Protein AF-A0A1S9JD94-F1 (afdb_monomer_lite)

pLDDT: mean 93.51, std 5.82, range [61.38, 98.19]

Organism: Shigella boydii (NCBI:txid621)

Structure (mmCIF, N/CA/C/O backbone):
data_AF-A0A1S9JD94-F1
#
_entry.id   AF-A0A1S9JD94-F1
#
loop_
_atom_site.group_PDB
_atom_site.id
_atom_site.type_symbol
_atom_site.label_atom_id
_atom_site.label_alt_id
_atom_site.label_comp_id
_atom_site.label_asym_id
_atom_site.label_entity_id
_atom_site.label_seq_id
_atom_site.pdbx_PDB_ins_code
_atom_site.Cartn_x
_atom_site.Cartn_y
_atom_site.Cartn_z
_atom_site.occupancy
_atom_site.B_iso_or_equiv
_atom_site.auth_seq_id
_atom_site.auth_comp_id
_atom_site.auth_asym_id
_atom_site.auth_atom_id
_atom_site.pdbx_PDB_model_num
ATOM 1 N N . MET A 1 1 ? 11.505 8.507 6.827 1.00 61.38 1 MET A N 1
ATOM 2 C CA . MET A 1 1 ? 10.741 8.478 5.556 1.00 61.38 1 MET A CA 1
ATOM 3 C C . MET A 1 1 ? 11.631 8.536 4.312 1.00 61.38 1 MET A C 1
ATOM 5 O O . MET A 1 1 ? 11.236 7.952 3.312 1.00 61.38 1 MET A O 1
ATOM 9 N N . LEU A 1 2 ? 12.806 9.185 4.334 1.00 71.38 2 LEU A N 1
ATOM 10 C CA . LEU A 1 2 ? 13.772 9.136 3.216 1.00 71.38 2 LEU A CA 1
ATOM 11 C C . LEU A 1 2 ? 14.653 7.868 3.214 1.00 71.38 2 LEU A C 1
ATOM 13 O O . LEU A 1 2 ? 15.235 7.521 2.195 1.00 71.38 2 LEU A O 1
ATOM 17 N N . ASP A 1 3 ? 14.707 7.162 4.340 1.00 84.00 3 ASP 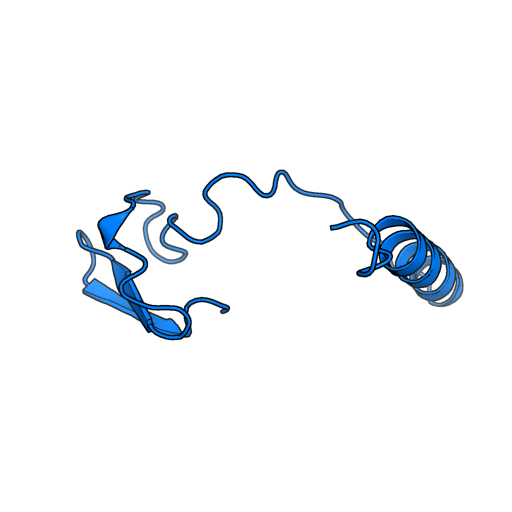A N 1
ATOM 18 C CA . ASP A 1 3 ? 15.476 5.937 4.590 1.00 84.00 3 ASP A CA 1
ATOM 19 C C . ASP A 1 3 ? 14.971 4.706 3.819 1.00 84.00 3 ASP A C 1
ATOM 21 O O . ASP A 1 3 ? 15.730 3.775 3.583 1.00 84.00 3 ASP A O 1
ATOM 25 N N . GLN A 1 4 ? 13.702 4.702 3.404 1.00 86.44 4 GLN A N 1
ATOM 26 C CA . GLN A 1 4 ? 13.058 3.530 2.798 1.00 86.44 4 GLN A CA 1
ATOM 27 C C . GLN A 1 4 ? 13.282 3.409 1.280 1.00 86.44 4 GLN A C 1
ATOM 29 O O . GLN A 1 4 ? 13.046 2.352 0.706 1.00 86.44 4 GLN A O 1
ATOM 34 N N . GLY A 1 5 ? 13.710 4.478 0.595 1.00 92.00 5 GLY A N 1
ATOM 35 C CA . GLY A 1 5 ? 14.083 4.401 -0.825 1.00 92.00 5 GLY A CA 1
ATOM 36 C C . GLY A 1 5 ? 12.960 4.007 -1.803 1.00 92.00 5 GLY A C 1
ATOM 37 O O . GLY A 1 5 ? 13.242 3.416 -2.844 1.00 92.00 5 GLY A O 1
ATOM 38 N N . TRP A 1 6 ? 11.692 4.344 -1.528 1.00 91.38 6 TRP A N 1
ATOM 39 C CA . TRP A 1 6 ? 10.530 3.931 -2.344 1.00 91.38 6 TRP A CA 1
ATOM 40 C C . TRP A 1 6 ? 10.639 4.252 -3.844 1.00 91.38 6 TRP A C 1
ATOM 42 O O . TRP A 1 6 ? 10.152 3.486 -4.677 1.00 91.38 6 TRP A O 1
ATOM 52 N N . TYR A 1 7 ? 11.302 5.357 -4.201 1.00 92.56 7 TYR A N 1
ATOM 53 C CA . TYR A 1 7 ? 11.561 5.706 -5.600 1.00 92.56 7 TYR A CA 1
ATOM 54 C C . TYR A 1 7 ? 12.501 4.704 -6.287 1.00 92.56 7 TYR A C 1
ATOM 56 O O . TYR A 1 7 ? 12.217 4.253 -7.396 1.00 92.56 7 TYR A O 1
ATOM 64 N N . GLU A 1 8 ? 13.599 4.321 -5.626 1.00 95.56 8 GLU A N 1
ATOM 65 C CA . GLU A 1 8 ? 14.532 3.307 -6.134 1.00 95.56 8 GLU A CA 1
ATOM 66 C C . GLU A 1 8 ? 13.823 1.964 -6.304 1.00 95.56 8 GLU A C 1
ATOM 68 O O . GLU A 1 8 ? 13.925 1.341 -7.359 1.00 95.56 8 GLU A O 1
ATOM 73 N N . MET A 1 9 ? 13.042 1.553 -5.301 1.00 95.00 9 MET A N 1
ATOM 74 C CA . MET A 1 9 ? 12.301 0.295 -5.346 1.00 95.00 9 MET A CA 1
ATOM 75 C C . MET A 1 9 ? 11.371 0.236 -6.563 1.00 95.00 9 MET A C 1
ATOM 77 O O . MET A 1 9 ? 11.384 -0.743 -7.311 1.00 95.00 9 MET A O 1
ATOM 81 N N . ARG A 1 10 ? 10.605 1.308 -6.804 1.00 95.19 10 ARG A N 1
ATOM 82 C CA . ARG A 1 10 ? 9.733 1.411 -7.977 1.00 95.19 10 ARG A CA 1
ATOM 83 C C . ARG A 1 10 ? 10.525 1.338 -9.285 1.00 95.19 10 ARG A C 1
ATOM 85 O O . ARG A 1 10 ? 10.143 0.572 -10.166 1.00 95.19 10 ARG A O 1
ATOM 92 N N . ARG A 1 11 ? 11.636 2.073 -9.396 1.00 96.25 11 ARG A N 1
ATOM 93 C CA . ARG A 1 11 ? 12.475 2.085 -10.606 1.00 96.25 11 ARG A CA 1
ATOM 94 C C . ARG A 1 11 ? 13.017 0.694 -10.940 1.00 96.25 11 ARG A C 1
ATOM 96 O O . ARG A 1 11 ? 12.990 0.278 -12.095 1.00 96.25 11 ARG A O 1
ATOM 103 N N . GLN A 1 12 ? 13.484 -0.038 -9.928 1.00 97.75 12 GLN A N 1
ATOM 104 C CA . GLN A 1 12 ? 14.006 -1.395 -10.103 1.00 97.75 12 GLN A CA 1
ATOM 105 C C . GLN A 1 12 ? 12.914 -2.381 -10.537 1.00 97.75 12 GLN A C 1
ATOM 107 O O . GLN A 1 12 ? 13.177 -3.250 -11.371 1.00 97.75 12 GLN A O 1
ATOM 112 N N . LEU A 1 13 ? 11.690 -2.243 -10.011 1.00 97.44 13 LEU A N 1
ATOM 113 C CA . LEU A 1 13 ? 10.543 -3.041 -10.453 1.00 97.44 13 LEU A CA 1
ATOM 114 C C . LEU A 1 13 ? 10.188 -2.745 -11.913 1.00 97.44 13 LEU A C 1
ATOM 116 O O . LEU A 1 13 ? 10.045 -3.683 -12.693 1.00 97.44 13 LEU A O 1
ATOM 120 N N . GLU A 1 14 ? 10.091 -1.470 -12.295 1.00 97.44 14 GLU A N 1
ATOM 121 C CA . GLU A 1 14 ? 9.789 -1.057 -13.673 1.00 97.44 14 GLU A CA 1
ATOM 122 C C . GLU A 1 14 ? 10.829 -1.609 -14.659 1.00 97.44 14 GLU A C 1
ATOM 124 O O . GLU A 1 14 ? 10.461 -2.242 -15.649 1.00 97.44 14 GLU A O 1
ATOM 129 N N . TYR A 1 15 ? 12.120 -1.468 -14.343 1.00 97.44 15 TYR A N 1
ATOM 130 C CA . TYR A 1 15 ? 13.215 -2.012 -15.148 1.00 97.44 15 TYR A CA 1
ATOM 131 C C . TYR A 1 15 ? 13.104 -3.535 -15.342 1.00 97.44 15 TYR A C 1
ATOM 133 O O . TYR A 1 15 ? 13.124 -4.028 -16.473 1.00 97.44 15 TYR A O 1
ATOM 141 N N . LYS A 1 16 ? 12.967 -4.299 -14.250 1.00 98.12 16 LYS A N 1
ATOM 142 C CA . LYS A 1 16 ? 12.949 -5.770 -14.317 1.00 98.12 16 LYS A CA 1
ATOM 143 C C . LYS A 1 16 ? 11.679 -6.317 -14.962 1.00 98.12 16 LYS A C 1
ATOM 145 O O . LYS A 1 16 ? 11.754 -7.323 -15.667 1.00 98.12 16 LYS A O 1
ATOM 150 N N . GLN A 1 17 ? 10.536 -5.673 -14.732 1.00 98.19 17 GLN A N 1
ATOM 151 C CA . GLN A 1 17 ? 9.282 -6.055 -15.375 1.00 98.19 17 GLN A CA 1
ATOM 152 C C . GLN A 1 17 ? 9.353 -5.799 -16.878 1.00 98.19 17 GLN A C 1
ATOM 154 O O . GLN A 1 17 ? 9.049 -6.718 -17.633 1.00 98.19 17 GLN A O 1
ATOM 159 N N . LEU A 1 18 ? 9.859 -4.639 -17.316 1.00 96.94 18 LEU A N 1
ATOM 160 C CA . LEU A 1 18 ? 10.047 -4.344 -18.739 1.00 96.94 18 LEU A CA 1
ATOM 161 C C . LEU A 1 18 ? 10.943 -5.387 -19.423 1.00 96.94 18 LEU A C 1
ATOM 163 O O . LEU A 1 18 ? 10.602 -5.883 -20.493 1.00 96.94 18 LEU A O 1
ATOM 167 N N . TRP A 1 19 ? 12.045 -5.787 -18.779 1.00 97.19 19 TRP A N 1
ATOM 168 C CA . TRP A 1 19 ? 12.933 -6.827 -19.312 1.00 97.19 19 TRP A CA 1
ATOM 169 C C . TRP A 1 19 ? 12.229 -8.188 -19.478 1.00 97.19 19 TRP A C 1
ATOM 171 O O . TRP A 1 19 ? 12.506 -8.925 -20.421 1.00 97.19 19 TRP A O 1
ATOM 181 N N . ARG A 1 20 ? 11.280 -8.524 -18.599 1.00 97.75 20 ARG A N 1
ATOM 182 C CA . ARG A 1 20 ? 10.516 -9.782 -18.665 1.00 97.75 20 ARG A CA 1
ATOM 183 C C . ARG A 1 20 ? 9.221 -9.688 -19.484 1.00 97.75 20 ARG A C 1
ATOM 185 O O . ARG A 1 20 ? 8.470 -10.657 -19.509 1.00 97.75 20 ARG A O 1
ATOM 192 N N . GLY A 1 21 ? 8.944 -8.549 -20.126 1.00 97.25 21 GLY A N 1
ATOM 193 C CA . GLY A 1 21 ? 7.693 -8.307 -20.858 1.00 97.25 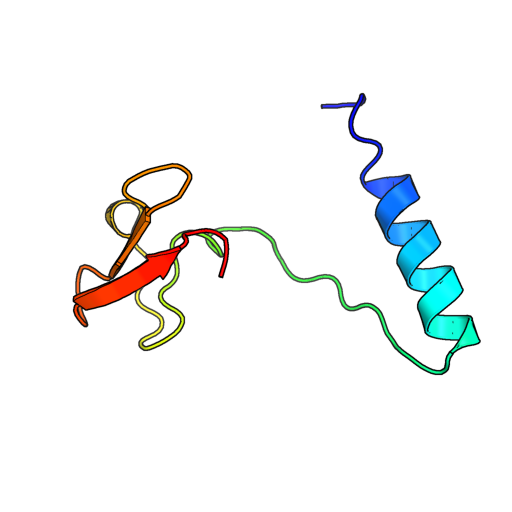21 GLY A CA 1
ATOM 194 C C . GLY A 1 21 ? 6.470 -8.053 -19.963 1.00 97.25 21 GLY A C 1
ATOM 195 O O . GLY A 1 21 ? 5.337 -8.186 -20.416 1.00 97.25 21 GLY A O 1
ATOM 196 N N . GLY A 1 22 ? 6.684 -7.722 -18.687 1.00 97.06 22 GLY A N 1
ATOM 197 C CA . GLY A 1 22 ? 5.650 -7.343 -17.726 1.00 97.06 22 GLY A CA 1
ATOM 198 C C . GLY A 1 22 ? 5.477 -5.827 -17.588 1.00 97.06 22 GLY A C 1
ATOM 199 O O . GLY A 1 22 ? 6.218 -5.033 -18.162 1.00 97.06 22 GLY A O 1
ATOM 200 N N . GLN A 1 23 ? 4.512 -5.427 -16.756 1.00 96.19 23 GLN A N 1
ATOM 201 C CA . GLN A 1 23 ? 4.210 -4.024 -16.451 1.00 96.19 23 GLN A CA 1
ATOM 202 C C . GLN A 1 23 ? 4.161 -3.763 -14.940 1.00 96.19 23 GLN A C 1
ATOM 204 O O . GLN A 1 23 ? 3.899 -4.675 -14.151 1.00 96.19 23 GLN A O 1
ATOM 209 N N . VAL A 1 24 ? 4.390 -2.507 -14.547 1.00 96.44 24 VAL A N 1
ATOM 210 C CA . VAL A 1 24 ? 4.192 -1.994 -13.183 1.00 96.44 24 VAL A CA 1
ATOM 211 C C . VAL A 1 24 ? 3.191 -0.849 -13.257 1.00 96.44 24 VAL A C 1
ATOM 213 O O . VAL A 1 24 ? 3.419 0.128 -13.965 1.00 96.44 24 VAL A O 1
ATOM 216 N N . LEU A 1 25 ? 2.084 -0.967 -12.525 1.00 95.25 25 LEU A N 1
ATOM 217 C CA . LEU A 1 25 ? 1.030 0.045 -12.481 1.00 95.25 25 LEU A CA 1
ATOM 218 C C . LEU A 1 25 ? 1.001 0.690 -11.098 1.00 95.25 25 LEU A C 1
ATOM 220 O O . LEU A 1 25 ? 0.857 0.007 -10.086 1.00 95.25 25 LEU A O 1
ATOM 224 N N . ALA A 1 26 ? 1.130 2.014 -11.056 1.00 93.19 26 ALA A N 1
ATOM 225 C CA . ALA A 1 26 ? 0.985 2.770 -9.823 1.00 93.19 26 ALA A CA 1
ATOM 226 C C . ALA A 1 26 ? -0.496 3.054 -9.559 1.00 93.19 26 ALA A C 1
ATOM 228 O O . ALA A 1 26 ? -1.183 3.620 -10.408 1.00 93.19 26 ALA A O 1
ATOM 229 N N . VAL A 1 27 ? -0.966 2.693 -8.368 1.00 91.62 27 VAL A N 1
ATOM 230 C CA . VAL A 1 27 ? -2.330 2.974 -7.909 1.00 91.62 27 VAL A CA 1
ATOM 231 C C . VAL A 1 27 ? -2.303 3.957 -6.735 1.00 91.62 27 VAL A C 1
ATOM 233 O O . VAL A 1 27 ? -1.321 3.980 -5.987 1.00 91.62 27 VAL A O 1
ATOM 236 N N . PRO A 1 28 ? -3.352 4.775 -6.542 1.00 90.94 28 PRO A N 1
ATOM 237 C CA . PRO A 1 28 ? -3.446 5.650 -5.380 1.00 90.94 28 PRO A CA 1
ATOM 238 C C . PRO A 1 28 ? -3.400 4.833 -4.077 1.00 90.94 28 PRO A C 1
ATOM 240 O O . PRO A 1 28 ? -4.213 3.924 -3.910 1.00 90.94 28 PRO A O 1
ATOM 243 N N . PRO A 1 29 ? -2.496 5.142 -3.130 1.00 89.75 29 PRO A N 1
ATOM 244 C CA . PRO A 1 29 ? -2.363 4.368 -1.894 1.00 89.75 29 PRO A CA 1
ATOM 245 C C . PRO A 1 29 ? -3.436 4.713 -0.851 1.00 89.75 29 PRO A C 1
ATOM 247 O O . PRO A 1 29 ? -3.530 4.067 0.190 1.00 89.75 29 PRO A O 1
ATOM 250 N N . ALA A 1 30 ? -4.223 5.765 -1.084 1.00 92.50 30 ALA A N 1
ATOM 251 C CA . ALA A 1 30 ? -5.184 6.257 -0.113 1.00 92.50 30 ALA A CA 1
ATOM 252 C C . ALA A 1 30 ? -6.286 5.220 0.153 1.00 92.50 30 ALA A C 1
ATOM 254 O O . ALA A 1 30 ? -6.909 4.703 -0.772 1.00 92.50 30 ALA A O 1
ATOM 255 N N . TYR A 1 31 ? -6.537 4.956 1.438 1.00 90.88 31 TYR A N 1
ATOM 256 C CA . TYR A 1 31 ? -7.631 4.114 1.939 1.00 90.88 31 TYR A CA 1
ATOM 257 C C . TYR A 1 31 ? -7.622 2.641 1.488 1.00 90.88 31 TYR A C 1
ATOM 259 O O . TYR A 1 31 ? -8.551 1.905 1.818 1.00 90.88 31 TYR A O 1
ATOM 267 N N . THR A 1 32 ? -6.572 2.167 0.812 1.00 91.38 32 THR A N 1
ATOM 268 C CA . THR A 1 32 ? -6.457 0.765 0.363 1.00 91.38 32 THR A CA 1
ATOM 269 C C . THR A 1 32 ? -6.436 -0.218 1.531 1.00 91.38 32 THR A C 1
ATOM 271 O O . THR A 1 32 ? -6.999 -1.297 1.434 1.00 91.38 32 THR A O 1
ATOM 274 N N . SER A 1 33 ? -5.895 0.198 2.677 1.00 92.50 33 SER A N 1
ATOM 275 C CA . SER A 1 33 ? -5.882 -0.577 3.922 1.00 92.50 33 SER A CA 1
ATOM 276 C C . SER A 1 33 ? -7.205 -0.572 4.698 1.00 92.50 33 SER A C 1
ATOM 278 O O . SER A 1 33 ? -7.328 -1.269 5.703 1.00 92.50 33 SER A O 1
ATOM 280 N N . GLN A 1 34 ? -8.177 0.238 4.274 1.00 94.75 34 GLN A N 1
ATOM 281 C CA . GLN A 1 34 ? -9.478 0.424 4.930 1.00 94.75 34 GLN A CA 1
ATOM 282 C C . GLN A 1 34 ? -10.638 -0.059 4.056 1.00 94.75 34 GLN A C 1
ATOM 284 O O . GLN A 1 34 ? -11.731 -0.317 4.562 1.00 94.75 34 GLN A O 1
ATOM 289 N N . ARG A 1 35 ? -10.427 -0.171 2.744 1.00 95.62 35 ARG A N 1
ATOM 290 C CA . ARG A 1 35 ? -11.429 -0.625 1.785 1.00 95.62 35 ARG A CA 1
ATOM 291 C C . ARG A 1 35 ? -11.523 -2.146 1.792 1.00 95.62 35 ARG A C 1
ATOM 293 O O . ARG A 1 35 ? -10.541 -2.844 1.586 1.00 95.62 35 ARG A O 1
ATOM 300 N N . CYS A 1 36 ? -12.726 -2.671 1.984 1.00 95.81 36 CYS A N 1
ATOM 301 C CA . CYS A 1 36 ? -12.975 -4.102 1.909 1.00 95.81 36 CYS A CA 1
ATOM 302 C C . CYS A 1 36 ? -12.841 -4.620 0.469 1.00 95.81 36 CYS A C 1
ATOM 304 O O . CYS A 1 36 ? -13.535 -4.136 -0.425 1.00 95.81 36 CYS A O 1
ATOM 306 N N . ALA A 1 37 ? -12.018 -5.654 0.268 1.00 93.50 37 ALA A N 1
ATOM 307 C CA . ALA A 1 37 ? -11.860 -6.331 -1.022 1.00 93.50 37 ALA A CA 1
ATOM 308 C C . ALA A 1 37 ? -13.123 -7.093 -1.474 1.00 93.50 37 ALA A C 1
ATOM 310 O O . ALA A 1 37 ? -13.344 -7.269 -2.666 1.00 93.50 37 ALA A O 1
ATOM 311 N N . CYS A 1 38 ? -13.968 -7.522 -0.530 1.00 95.12 38 CYS A N 1
ATOM 312 C CA . CYS A 1 38 ? -15.186 -8.278 -0.821 1.00 95.12 38 CYS A CA 1
ATOM 313 C C . CYS A 1 38 ? -16.365 -7.379 -1.235 1.00 95.12 38 CYS A C 1
ATOM 315 O O . CYS A 1 38 ? -17.039 -7.675 -2.215 1.00 95.12 38 CYS A O 1
ATOM 317 N N . CYS A 1 39 ? -16.622 -6.282 -0.509 1.00 95.75 39 CYS A N 1
ATOM 318 C CA . CYS A 1 39 ? -17.819 -5.451 -0.724 1.00 95.75 39 CYS A CA 1
ATOM 319 C C . CYS A 1 39 ? -17.538 -3.974 -1.045 1.00 95.75 39 CYS A C 1
ATOM 321 O O . CYS A 1 39 ? -18.469 -3.211 -1.281 1.00 95.75 39 CYS A O 1
ATOM 323 N N . GLY A 1 40 ? -16.279 -3.531 -1.016 1.00 95.06 40 GLY A N 1
ATOM 324 C CA . GLY A 1 40 ? -15.899 -2.144 -1.297 1.00 95.06 40 GLY A CA 1
ATOM 325 C C . GLY A 1 40 ? -16.158 -1.139 -0.169 1.00 95.06 40 GLY A C 1
ATOM 326 O O . GLY A 1 40 ? -15.736 0.012 -0.290 1.00 95.06 40 GLY A O 1
ATOM 327 N N . HIS A 1 41 ? -16.791 -1.541 0.940 1.00 96.31 41 HIS A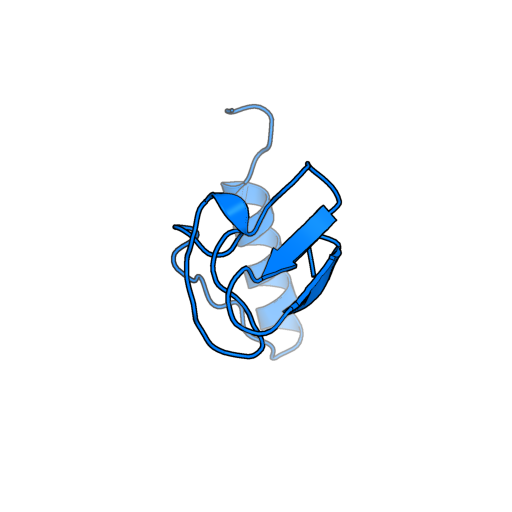 N 1
ATOM 328 C CA . HIS A 1 41 ? -17.000 -0.658 2.089 1.00 96.31 41 HIS A CA 1
ATOM 329 C C . HIS A 1 41 ? -15.660 -0.171 2.654 1.00 96.31 41 HIS A C 1
ATOM 331 O O . HIS A 1 41 ? -14.774 -0.976 2.943 1.00 96.31 41 HIS A O 1
ATOM 337 N N . THR A 1 42 ? -15.518 1.143 2.815 1.00 96.44 42 THR A N 1
ATOM 338 C CA . THR A 1 42 ? -14.295 1.785 3.308 1.00 96.44 42 THR A CA 1
ATOM 339 C C . THR A 1 42 ? -14.587 2.436 4.649 1.00 96.44 42 THR A C 1
ATOM 341 O O . THR A 1 42 ? -15.424 3.331 4.725 1.00 96.44 42 THR A O 1
ATOM 344 N N . ALA A 1 43 ? -13.908 1.973 5.693 1.00 95.38 43 ALA A N 1
ATOM 345 C CA . ALA A 1 43 ? -14.036 2.491 7.049 1.00 95.38 43 ALA A CA 1
ATOM 346 C C . ALA A 1 43 ? -12.721 2.291 7.801 1.00 95.38 43 ALA A C 1
ATOM 348 O O . ALA A 1 43 ? -12.028 1.288 7.599 1.00 95.38 43 ALA A O 1
ATOM 349 N N . LYS A 1 44 ? -12.375 3.228 8.685 1.00 94.12 44 LYS A N 1
ATOM 350 C CA . LYS A 1 44 ? -11.130 3.171 9.465 1.00 94.12 44 LYS A CA 1
ATOM 351 C C . LYS A 1 44 ? -11.110 1.943 10.377 1.00 94.12 44 LYS A C 1
ATOM 353 O O . LYS A 1 44 ? -10.081 1.293 10.535 1.00 94.12 44 LYS A O 1
ATOM 358 N N . GLU A 1 45 ? -12.278 1.591 10.892 1.00 95.50 45 GLU A N 1
ATOM 359 C CA . GLU A 1 45 ? -12.568 0.471 11.781 1.00 95.50 45 GLU A CA 1
ATOM 360 C C . GLU A 1 45 ? -12.392 -0.887 11.089 1.00 95.50 45 GLU A C 1
ATOM 362 O O . GLU A 1 45 ? -12.383 -1.922 11.757 1.00 95.50 45 GLU A O 1
ATOM 367 N N . ASN A 1 46 ? -12.235 -0.910 9.760 1.00 95.62 46 ASN A N 1
ATOM 368 C CA . ASN A 1 46 ? -11.950 -2.147 9.048 1.00 95.62 46 ASN A CA 1
ATOM 369 C C . ASN A 1 46 ? -10.528 -2.664 9.330 1.00 95.62 46 ASN A C 1
ATOM 371 O O . ASN A 1 46 ? -10.311 -3.877 9.299 1.00 95.62 46 ASN A O 1
ATOM 375 N N . ARG A 1 47 ? -9.562 -1.783 9.646 1.00 94.31 47 ARG A N 1
ATOM 376 C CA . ARG A 1 47 ? -8.201 -2.174 10.054 1.00 94.31 47 ARG A CA 1
ATOM 377 C C . ARG A 1 47 ? -8.064 -2.072 11.569 1.00 94.31 47 ARG A C 1
ATOM 379 O O . ARG A 1 47 ? -7.867 -0.994 12.120 1.00 94.31 47 ARG A O 1
ATOM 386 N N . LEU A 1 48 ? -8.153 -3.219 12.237 1.00 89.94 48 LEU A N 1
ATOM 387 C CA . LEU 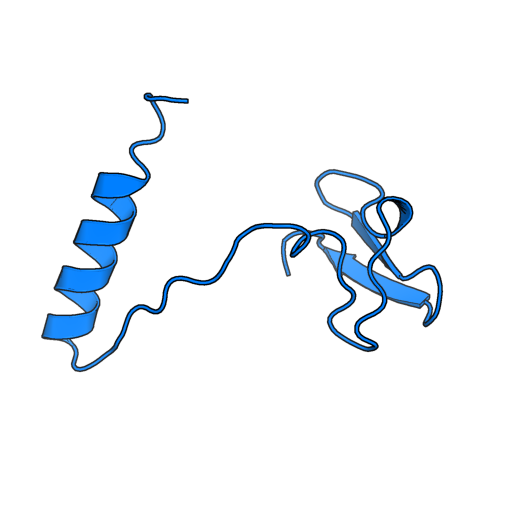A 1 48 ? -8.144 -3.310 13.699 1.00 89.94 48 LEU A CA 1
ATOM 388 C C . LEU A 1 48 ? -6.730 -3.228 14.284 1.00 89.94 48 LEU A C 1
ATOM 390 O O . LEU A 1 48 ? -6.536 -2.720 15.385 1.00 89.94 48 LEU A O 1
ATOM 394 N N . SER A 1 49 ? -5.737 -3.757 13.569 1.00 92.31 49 SER A N 1
ATOM 395 C CA . SER A 1 49 ? -4.329 -3.704 13.968 1.00 92.31 49 SER A CA 1
ATOM 396 C C . SER A 1 49 ? -3.419 -3.714 12.741 1.00 92.31 49 SER A C 1
ATOM 398 O O . SER A 1 49 ? -3.887 -3.748 11.600 1.00 92.31 49 SER A O 1
ATOM 400 N N . GLN A 1 50 ? -2.100 -3.708 12.959 1.00 91.12 50 GLN A N 1
ATOM 401 C CA . GLN A 1 50 ? -1.137 -3.847 11.866 1.00 91.12 50 GLN A CA 1
ATOM 402 C C . GLN A 1 50 ? -1.385 -5.118 11.042 1.00 91.12 50 GLN A C 1
ATOM 404 O O . GLN A 1 50 ? -1.266 -5.050 9.827 1.00 91.12 50 GLN A O 1
ATOM 409 N N . SER A 1 51 ? -1.806 -6.220 11.668 1.00 94.12 51 SER A N 1
ATOM 410 C CA . SER A 1 51 ? -1.977 -7.519 11.011 1.00 94.12 51 SER A CA 1
ATOM 411 C C . SER A 1 51 ? -3.425 -7.966 10.821 1.00 94.12 51 SER A C 1
ATOM 413 O O . SER A 1 51 ? -3.645 -8.952 10.130 1.00 94.12 51 SER A O 1
ATOM 415 N N . LYS A 1 52 ? -4.423 -7.304 11.421 1.00 94.94 52 LYS A N 1
ATOM 416 C CA . LYS A 1 52 ? -5.822 -7.770 11.395 1.00 94.94 52 LYS A CA 1
ATOM 417 C C . LYS A 1 52 ? -6.742 -6.806 10.653 1.00 94.94 52 LYS A C 1
ATOM 419 O O . LYS A 1 52 ? -6.830 -5.629 11.009 1.00 94.94 52 LYS A O 1
ATOM 424 N N . PHE A 1 53 ? -7.497 -7.352 9.705 1.00 97.12 53 PHE A N 1
ATOM 42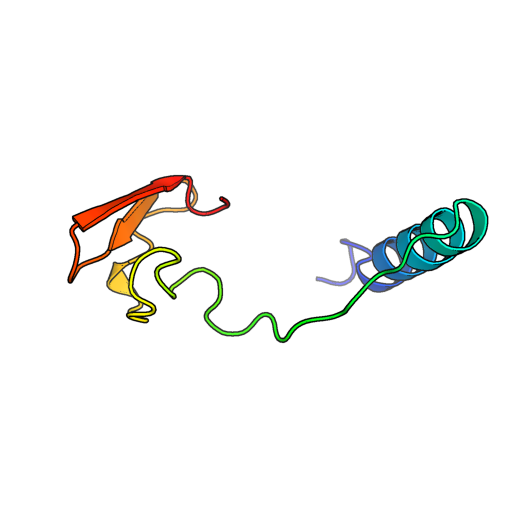5 C CA . PHE A 1 53 ? -8.583 -6.680 9.000 1.00 97.12 53 PHE A CA 1
ATOM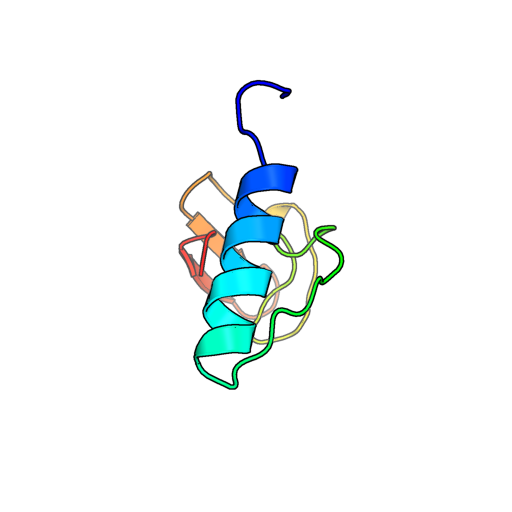 426 C C . PHE A 1 53 ? -9.915 -7.391 9.258 1.00 97.12 53 PHE A C 1
ATOM 428 O O . PHE A 1 53 ? -9.983 -8.623 9.227 1.00 97.12 53 PHE A O 1
ATOM 435 N N . ARG A 1 54 ? -10.981 -6.622 9.490 1.00 97.12 54 ARG A N 1
ATOM 436 C CA . ARG A 1 54 ? -12.362 -7.109 9.557 1.00 97.12 54 ARG A CA 1
ATOM 437 C C . ARG A 1 54 ? -13.316 -6.055 9.015 1.00 97.12 54 ARG A C 1
ATOM 439 O O . ARG A 1 54 ? -13.468 -5.004 9.622 1.00 97.12 54 ARG A O 1
ATOM 446 N N . CYS A 1 55 ? -14.014 -6.356 7.926 1.00 97.19 55 CYS A N 1
ATOM 447 C CA . CYS A 1 55 ? -15.037 -5.460 7.404 1.00 97.19 55 CYS A CA 1
ATOM 448 C C . CYS A 1 55 ? -16.223 -5.355 8.372 1.00 97.19 55 CYS A C 1
ATOM 450 O O . CYS A 1 55 ? -16.812 -6.372 8.743 1.00 97.19 55 CYS A O 1
ATOM 452 N N . GLN A 1 56 ? -16.614 -4.127 8.710 1.00 96.81 56 GLN A N 1
ATOM 453 C CA . GLN A 1 56 ? -17.751 -3.855 9.596 1.00 96.81 56 GLN A CA 1
ATOM 454 C C . GLN A 1 56 ? -19.120 -4.128 8.948 1.00 96.81 56 GLN A C 1
ATOM 456 O O . GLN A 1 56 ? -20.117 -4.228 9.652 1.00 96.81 56 GLN A O 1
ATOM 461 N N . VAL A 1 57 ? -19.177 -4.278 7.618 1.00 97.06 57 VAL A N 1
ATOM 462 C CA . VAL A 1 57 ? -20.431 -4.502 6.877 1.00 97.06 57 VAL A CA 1
ATOM 463 C C . VAL A 1 57 ? -20.627 -5.971 6.517 1.00 97.06 57 VAL A C 1
ATOM 465 O O . VAL A 1 57 ? -21.639 -6.560 6.876 1.00 97.06 57 VAL A O 1
ATOM 468 N N . CYS A 1 58 ? -19.674 -6.583 5.809 1.00 96.81 58 CYS A N 1
ATOM 469 C CA . CYS A 1 58 ? -19.827 -7.965 5.335 1.00 96.81 58 CYS A CA 1
ATOM 470 C C . CYS A 1 58 ? -19.125 -9.006 6.218 1.00 96.81 58 CYS A C 1
ATOM 472 O O . CYS A 1 58 ? -19.192 -10.196 5.927 1.00 96.81 58 CYS A O 1
ATOM 474 N N . GLY A 1 59 ? -18.409 -8.581 7.263 1.00 95.56 59 GLY A N 1
ATOM 475 C CA . GLY A 1 59 ? -17.698 -9.485 8.166 1.00 95.56 59 GLY A CA 1
ATOM 476 C C . GLY A 1 59 ? -16.430 -10.119 7.589 1.00 95.56 59 GLY A C 1
ATOM 477 O O . GLY A 1 59 ? -15.794 -10.888 8.300 1.00 95.56 59 GLY A O 1
ATOM 478 N N . TYR A 1 60 ? -16.032 -9.796 6.350 1.00 96.31 60 TYR A N 1
ATOM 479 C CA . TYR A 1 60 ? -14.808 -10.319 5.734 1.00 96.31 60 TYR A CA 1
ATOM 480 C C . TYR A 1 60 ? -13.582 -10.069 6.618 1.00 96.31 60 TYR A C 1
ATOM 482 O O . TYR A 1 60 ? -13.318 -8.925 6.992 1.00 96.31 60 TYR A O 1
ATOM 490 N N . THR A 1 61 ? -12.826 -11.126 6.916 1.00 95.88 61 THR A N 1
ATOM 491 C CA . THR A 1 61 ? -11.613 -11.077 7.738 1.00 95.88 61 THR A CA 1
ATOM 492 C C . THR A 1 61 ? -10.403 -11.564 6.961 1.00 95.88 61 THR A C 1
ATOM 494 O O . THR A 1 61 ? -10.467 -12.615 6.326 1.00 95.88 61 THR A O 1
ATOM 497 N N . ALA A 1 62 ? -9.289 -10.850 7.077 1.00 94.81 62 ALA A N 1
ATOM 498 C CA . ALA A 1 62 ? -8.013 -11.232 6.485 1.00 94.81 62 ALA A CA 1
ATOM 499 C C . ALA A 1 62 ? -6.852 -10.622 7.281 1.00 94.81 62 ALA A C 1
ATOM 501 O O . ALA A 1 62 ? -7.059 -9.877 8.249 1.00 94.81 62 ALA A O 1
ATOM 502 N N . ASN A 1 63 ? -5.623 -10.928 6.865 1.00 93.56 63 ASN A N 1
ATOM 503 C CA . ASN A 1 63 ? -4.499 -10.092 7.256 1.00 93.56 63 ASN A CA 1
ATOM 504 C C . ASN A 1 63 ? -4.650 -8.710 6.594 1.00 93.56 63 ASN A C 1
ATOM 506 O O . ASN A 1 63 ? -5.155 -8.620 5.481 1.00 93.56 63 ASN A O 1
ATOM 510 N N . ALA A 1 64 ? -4.262 -7.634 7.278 1.00 91.88 64 ALA A N 1
ATOM 511 C CA . ALA A 1 64 ? -4.448 -6.273 6.768 1.00 91.88 64 ALA A CA 1
ATOM 512 C C . ALA A 1 64 ? -3.525 -5.885 5.599 1.00 91.88 64 ALA A C 1
ATOM 514 O O . ALA A 1 64 ? -3.694 -4.796 5.047 1.00 91.88 64 ALA A O 1
ATOM 515 N N . ASP A 1 65 ? -2.568 -6.748 5.252 1.00 89.31 65 ASP A N 1
ATOM 516 C CA . ASP A 1 65 ? -1.660 -6.584 4.115 1.00 89.31 65 ASP A CA 1
ATOM 517 C C . ASP A 1 65 ? -1.997 -7.543 2.938 1.00 89.31 65 ASP A C 1
ATOM 519 O O . ASP A 1 65 ? -1.194 -7.674 2.014 1.00 89.31 65 ASP A O 1
ATOM 523 N N . VAL A 1 66 ? -3.168 -8.210 2.975 1.00 82.25 66 VAL A N 1
ATOM 524 C CA . VAL A 1 66 ? -3.763 -9.017 1.877 1.00 82.25 66 VAL A CA 1
ATOM 525 C C . VAL A 1 66 ? -4.752 -8.172 1.085 1.00 82.25 66 VAL A C 1
ATOM 527 O O . VAL A 1 66 ? -4.673 -8.211 -0.162 1.00 82.25 66 VAL A O 1
#

Secondary structure (DSSP, 8-state):
--TT-HHHHHHHHHHHHHHTT--------TTTTTB-TTT--B-GGGB-SSSEEE-TTT--EEETT-

Sequence (66 aa):
MLDQGWYEMRRQLEYKQLWRGGQVLAVPPAYTSQRCACCGHTAKENRLSQSKFRCQVCGYTANADV

InterPro domains:
  IPR010095 Cas12f1-like, TNB domain [PF07282] (6-66)

Radius of gyration: 15.48 Å; chains: 1; bounding box: 36×20×35 Å

Foldseek 3Di:
DVVVPVVVVQVVCQVVQVVVVHHDDDDDPPQLLQADPPPRDGDPVQDVDCFWGADPPPRDIGGSVD